Protein AF-A0A965ASN6-F1 (afdb_monomer_lite)

Secondary structure (DSSP, 8-state):
---PPPHHHHHHHHHHHHHHHT---EEEEEEEETTEEEEEEEEETTTTEEEEEE-TTTTGGGSS-HHHHHHHHHHHHTTS-EEEEEESSSTT--

Sequence (94 aa):
MSDTLSEFEGCTLLARLFRRRGYVIERNVMFREYGVEFHIDGWDRKARVGFEFLTSEDDDHDDLSLEEYNSLTDAQRRGELALFIIDEVEPVSA

Foldseek 3Di:
DPPDQDPVRVLVVVQVVVVVVPAPWDAQPWDDPLNATAGFGIDRPVQQEGEHELDPPVPNVPSDDPVRVVSVVVCVVVVNHYYHYHYPDDPNDD

Radius of gyration: 13.17 Å; chains: 1; bounding box: 28×32×32 Å

pLDDT: mean 85.96, std 15.43, range [37.47, 98.31]

Structure (mmCIF, N/CA/C/O backbone):
data_AF-A0A965ASN6-F1
#
_entry.id   AF-A0A965ASN6-F1
#
loop_
_atom_site.group_PDB
_atom_site.id
_atom_site.type_symbol
_atom_site.label_atom_id
_atom_site.label_alt_id
_atom_site.label_comp_id
_atom_site.label_asym_id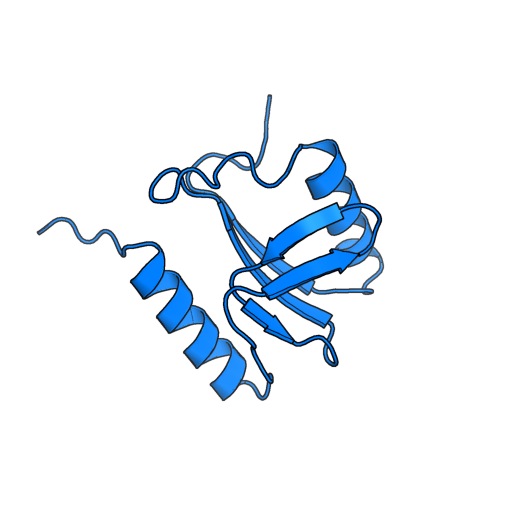
_atom_site.label_entity_id
_atom_site.label_seq_id
_atom_site.pdbx_PDB_ins_code
_atom_site.Cartn_x
_atom_site.Cartn_y
_atom_site.Cartn_z
_atom_site.occupancy
_atom_site.B_iso_or_equiv
_atom_site.auth_seq_id
_atom_site.auth_comp_id
_atom_site.auth_asym_id
_atom_site.auth_atom_id
_atom_site.pdbx_PDB_model_num
ATOM 1 N N . MET A 1 1 ? 17.894 -18.647 -16.302 1.00 40.06 1 MET A N 1
ATOM 2 C CA . MET A 1 1 ? 16.536 -18.074 -16.333 1.00 40.06 1 MET A CA 1
ATOM 3 C C . MET A 1 1 ? 16.600 -16.857 -15.438 1.00 40.06 1 MET A C 1
ATOM 5 O O . MET A 1 1 ? 17.328 -16.929 -14.458 1.00 40.06 1 MET A O 1
ATOM 9 N N . SER A 1 2 ? 16.015 -15.726 -15.827 1.00 48.62 2 SER A N 1
ATOM 10 C CA . SER A 1 2 ? 15.961 -14.588 -14.908 1.00 48.62 2 SER A CA 1
ATOM 11 C C . SER A 1 2 ? 15.019 -15.002 -13.786 1.00 48.62 2 SER A C 1
ATOM 13 O O . SER A 1 2 ? 13.831 -15.151 -14.044 1.00 48.62 2 SER A O 1
ATOM 15 N N . ASP A 1 3 ? 15.546 -15.283 -12.596 1.00 59.38 3 ASP A N 1
ATOM 16 C CA . ASP A 1 3 ? 14.775 -15.628 -11.391 1.00 59.38 3 ASP A CA 1
ATOM 17 C C . ASP A 1 3 ? 14.080 -14.379 -10.805 1.00 59.38 3 ASP A C 1
ATOM 19 O O . ASP A 1 3 ? 14.036 -14.183 -9.592 1.00 59.38 3 ASP A O 1
ATOM 23 N N . THR A 1 4 ? 13.583 -13.493 -11.670 1.00 70.94 4 THR A N 1
ATOM 24 C CA . THR A 1 4 ? 12.898 -12.264 -11.271 1.00 70.94 4 THR A CA 1
ATOM 25 C C . THR A 1 4 ? 11.409 -12.543 -11.315 1.00 70.94 4 THR A C 1
ATOM 27 O O . THR A 1 4 ? 10.877 -12.939 -12.350 1.00 70.94 4 THR A O 1
ATOM 30 N N . LEU A 1 5 ? 10.765 -12.408 -10.162 1.00 77.31 5 LEU A N 1
ATOM 31 C CA . LEU A 1 5 ? 9.322 -12.514 -10.026 1.00 77.31 5 LEU A CA 1
ATOM 32 C C . LEU A 1 5 ? 8.695 -11.258 -10.647 1.00 77.31 5 LEU A C 1
ATOM 34 O O . LEU A 1 5 ? 9.129 -10.166 -10.293 1.00 77.31 5 LEU A O 1
ATOM 38 N N . SER A 1 6 ? 7.705 -11.406 -11.529 1.00 85.50 6 SER A N 1
ATOM 39 C CA . SER A 1 6 ? 6.935 -10.245 -12.014 1.00 85.50 6 SER A CA 1
ATOM 40 C C . SER A 1 6 ? 6.101 -9.626 -10.892 1.00 85.50 6 SER A C 1
ATOM 42 O O . SER A 1 6 ? 5.763 -10.317 -9.917 1.00 85.50 6 SER A O 1
ATOM 44 N N . GLU A 1 7 ? 5.704 -8.364 -11.049 1.00 83.31 7 GLU A N 1
ATOM 45 C CA . GLU A 1 7 ? 4.816 -7.687 -10.104 1.00 83.31 7 GLU A CA 1
ATOM 46 C C . GLU A 1 7 ? 3.537 -8.503 -9.884 1.00 83.31 7 GLU A C 1
ATOM 48 O O . GLU A 1 7 ? 3.228 -8.905 -8.761 1.00 83.31 7 GLU A O 1
ATOM 53 N N . PHE A 1 8 ? 2.860 -8.906 -10.962 1.00 86.88 8 PHE A N 1
ATOM 54 C CA . PHE A 1 8 ? 1.649 -9.727 -10.896 1.00 86.88 8 PHE A CA 1
ATOM 55 C C . PHE A 1 8 ? 1.826 -11.016 -10.066 1.00 86.88 8 PHE A C 1
ATOM 57 O O . PHE A 1 8 ? 0.955 -11.390 -9.262 1.00 86.88 8 PHE A O 1
ATOM 64 N N . GLU A 1 9 ? 2.949 -11.716 -10.240 1.00 90.50 9 GLU A N 1
ATOM 65 C CA . GLU A 1 9 ? 3.270 -12.933 -9.493 1.00 90.50 9 GLU A CA 1
ATOM 66 C C . GLU A 1 9 ? 3.553 -12.642 -8.012 1.00 90.50 9 GLU A C 1
ATOM 68 O O . GLU A 1 9 ? 3.062 -13.373 -7.139 1.00 90.50 9 GLU A O 1
ATOM 73 N N . GLY A 1 10 ? 4.279 -11.562 -7.710 1.00 90.81 10 GLY A N 1
ATOM 74 C CA . GLY A 1 10 ? 4.541 -11.079 -6.348 1.00 90.81 10 GLY A CA 1
ATOM 75 C C . GLY A 1 10 ? 3.272 -10.718 -5.618 1.00 90.81 10 GLY A C 1
ATOM 76 O O . GLY A 1 10 ? 2.973 -11.229 -4.532 1.00 90.81 10 GLY A O 1
ATOM 77 N N . CYS A 1 11 ? 2.454 -9.942 -6.290 1.00 92.31 11 CYS A N 1
ATOM 78 C CA . CYS A 1 11 ? 1.177 -9.495 -5.818 1.00 92.31 11 CYS A CA 1
ATOM 79 C C . CYS A 1 11 ? 0.252 -10.696 -5.535 1.00 92.31 11 CYS A C 1
ATOM 81 O O . CYS A 1 11 ? -0.431 -10.775 -4.502 1.00 92.31 11 CYS A O 1
ATOM 83 N N . THR A 1 12 ? 0.232 -11.694 -6.428 1.00 93.88 12 THR A N 1
ATOM 84 C CA . THR A 1 12 ? -0.533 -12.943 -6.247 1.00 93.88 12 THR A CA 1
ATOM 85 C C . THR A 1 12 ? -0.033 -13.747 -5.042 1.00 93.88 12 THR A C 1
ATOM 87 O O . THR A 1 12 ? -0.829 -14.283 -4.255 1.00 93.88 12 THR A O 1
ATOM 90 N N . LEU A 1 13 ? 1.287 -13.823 -4.859 1.00 94.69 13 LEU A N 1
ATOM 91 C CA . LEU A 1 13 ? 1.917 -14.509 -3.737 1.00 94.69 13 LEU A CA 1
ATOM 92 C C . LEU A 1 13 ? 1.565 -13.853 -2.394 1.00 94.69 13 LEU A C 1
ATOM 94 O O . LEU A 1 13 ? 1.162 -14.571 -1.466 1.00 94.69 13 LEU A O 1
ATOM 98 N N . LEU A 1 14 ? 1.681 -12.527 -2.289 1.00 95.75 14 LEU A N 1
ATOM 99 C CA . LEU A 1 14 ? 1.372 -11.778 -1.069 1.00 95.75 14 LEU A CA 1
ATOM 100 C C . LEU A 1 14 ? -0.106 -11.886 -0.705 1.00 95.75 14 LEU A C 1
ATOM 102 O O . LEU A 1 14 ? -0.429 -12.266 0.423 1.00 95.75 14 LEU A O 1
ATOM 106 N N . ALA A 1 15 ? -1.010 -11.711 -1.671 1.00 96.50 15 ALA A N 1
ATOM 107 C CA . ALA A 1 15 ? -2.443 -11.884 -1.442 1.00 96.50 15 ALA A CA 1
ATOM 108 C C . ALA A 1 15 ? -2.762 -13.261 -0.844 1.00 96.50 15 ALA A C 1
ATOM 110 O O . ALA A 1 15 ? -3.516 -13.382 0.126 1.00 96.50 15 ALA A O 1
ATOM 111 N N . ARG A 1 16 ? -2.143 -14.323 -1.378 1.00 97.56 16 ARG A N 1
ATOM 112 C CA . ARG A 1 16 ? -2.283 -15.686 -0.846 1.00 97.56 16 ARG A CA 1
ATOM 113 C C . ARG A 1 16 ? -1.725 -15.815 0.574 1.00 97.56 16 ARG A C 1
ATOM 115 O O . ARG A 1 16 ? -2.313 -16.522 1.393 1.00 97.56 16 ARG A O 1
ATOM 122 N N . LEU A 1 17 ? -0.585 -15.196 0.879 1.00 97.62 17 LEU A N 1
ATOM 123 C CA . LEU A 1 17 ? 0.032 -15.242 2.210 1.00 97.62 17 LEU A CA 1
ATOM 124 C C . LEU A 1 17 ? -0.824 -14.532 3.264 1.00 97.62 17 LEU A C 1
ATOM 126 O O . LEU A 1 17 ? -1.122 -15.130 4.298 1.00 97.62 17 LEU A O 1
ATOM 130 N N . PHE A 1 18 ? -1.285 -13.318 2.976 1.00 97.69 18 PHE A N 1
ATOM 131 C CA . PHE A 1 18 ? -2.128 -12.539 3.881 1.00 97.69 18 PHE A CA 1
ATOM 132 C C . PHE A 1 18 ? -3.475 -13.235 4.119 1.00 97.69 18 PHE A C 1
ATOM 134 O O . PHE A 1 18 ? -3.896 -13.390 5.267 1.00 97.69 18 PHE A O 1
ATOM 141 N N . ARG A 1 19 ? -4.102 -13.779 3.066 1.00 97.88 19 ARG A N 1
ATOM 142 C CA . ARG A 1 19 ? -5.333 -14.580 3.201 1.00 97.88 19 ARG A CA 1
ATOM 143 C C . ARG A 1 19 ? -5.136 -15.813 4.079 1.00 97.88 19 ARG A C 1
ATOM 145 O O . ARG A 1 19 ? -5.958 -16.079 4.950 1.00 97.88 19 ARG A O 1
ATOM 152 N N . ARG A 1 20 ? -4.014 -16.533 3.934 1.00 97.81 20 ARG A N 1
ATOM 153 C CA . ARG A 1 20 ? -3.669 -17.655 4.834 1.00 97.81 20 ARG A CA 1
ATOM 154 C C . ARG A 1 20 ? -3.489 -17.224 6.289 1.00 97.81 20 ARG A C 1
ATOM 156 O O . ARG A 1 20 ? -3.686 -18.043 7.181 1.00 97.81 20 ARG A O 1
ATOM 163 N N . ARG A 1 21 ? -3.129 -15.963 6.535 1.00 96.75 21 ARG A N 1
ATOM 164 C CA . ARG A 1 21 ? -2.994 -15.402 7.883 1.00 96.75 21 ARG A CA 1
ATOM 165 C C . ARG A 1 21 ? -4.324 -14.934 8.489 1.00 96.75 21 ARG A C 1
ATOM 167 O O . ARG A 1 21 ? -4.357 -14.673 9.694 1.00 96.75 21 ARG A O 1
ATOM 174 N N . GLY A 1 22 ? -5.393 -14.903 7.690 1.00 97.81 22 GLY A N 1
ATOM 175 C CA . GLY A 1 22 ? -6.757 -14.565 8.102 1.00 97.81 22 GLY A CA 1
ATOM 176 C C . GLY A 1 22 ? -7.272 -13.218 7.589 1.00 97.81 22 GLY A C 1
ATOM 177 O O . GLY A 1 22 ? -8.381 -12.843 7.955 1.00 97.81 22 GLY A O 1
ATOM 178 N N . TYR A 1 23 ? -6.502 -12.501 6.765 1.00 98.31 23 TYR A N 1
ATOM 179 C CA . TYR A 1 23 ? -6.923 -11.219 6.194 1.00 98.31 23 TYR A CA 1
ATOM 180 C C . TYR A 1 23 ? -7.838 -11.399 4.980 1.00 98.31 23 TYR A C 1
ATOM 182 O O . TYR A 1 23 ? -7.678 -12.328 4.183 1.00 98.31 23 TYR A O 1
ATOM 190 N N . VAL A 1 24 ? -8.770 -10.469 4.804 1.00 97.81 24 VAL A N 1
ATOM 191 C CA . VAL A 1 24 ? -9.679 -10.399 3.657 1.00 97.81 24 VAL A CA 1
ATOM 192 C C . VAL A 1 24 ? -9.106 -9.406 2.649 1.00 97.81 24 VAL A C 1
ATOM 194 O O . VAL A 1 24 ? -9.566 -8.278 2.538 1.00 97.81 24 VAL A O 1
ATOM 197 N N . ILE A 1 25 ? -8.055 -9.827 1.942 1.00 97.75 25 ILE A N 1
ATOM 198 C CA . ILE A 1 25 ? -7.387 -8.983 0.942 1.00 97.75 25 ILE A CA 1
ATOM 199 C C . ILE A 1 25 ? -8.238 -8.864 -0.323 1.00 97.75 25 ILE A C 1
ATOM 201 O O . ILE A 1 25 ? -8.425 -9.858 -1.041 1.00 97.75 25 ILE A O 1
ATOM 205 N N . GLU A 1 26 ? -8.682 -7.645 -0.608 1.00 97.31 26 GLU A N 1
ATOM 206 C CA . GLU A 1 26 ? -9.168 -7.191 -1.911 1.00 97.31 26 GLU A CA 1
ATOM 207 C C . GLU A 1 26 ? -7.976 -6.711 -2.750 1.00 97.31 26 GLU A C 1
ATOM 209 O O . GLU A 1 26 ? -7.031 -6.150 -2.202 1.00 97.31 26 GLU A O 1
ATOM 214 N N . ARG A 1 27 ? -7.985 -6.998 -4.058 1.00 95.06 27 ARG A N 1
ATOM 215 C CA . ARG A 1 27 ? -6.879 -6.681 -4.973 1.00 95.06 27 ARG A CA 1
ATOM 216 C C . ARG A 1 27 ? -7.185 -5.439 -5.802 1.00 95.06 27 ARG A C 1
ATOM 218 O O . ARG A 1 27 ? -8.330 -5.319 -6.238 1.00 95.06 27 ARG A O 1
ATOM 225 N N . ASN A 1 28 ? -6.167 -4.618 -6.057 1.00 92.19 28 ASN A N 1
ATOM 226 C CA . ASN A 1 28 ? -6.178 -3.476 -6.976 1.00 92.19 28 ASN A CA 1
ATOM 227 C C . ASN A 1 28 ? -7.384 -2.560 -6.707 1.00 92.19 28 ASN A C 1
ATOM 229 O O . ASN A 1 28 ? -8.273 -2.388 -7.546 1.00 92.19 28 ASN A O 1
ATOM 233 N N . VAL A 1 29 ? -7.477 -2.055 -5.476 1.00 93.94 29 VAL A N 1
ATOM 234 C CA . VAL A 1 29 ? -8.601 -1.225 -5.027 1.00 93.94 29 VAL A CA 1
ATOM 235 C C . VAL A 1 29 ? -8.156 0.209 -4.816 1.00 93.94 29 VAL A C 1
ATOM 237 O O . VAL A 1 29 ? -7.044 0.469 -4.387 1.00 93.94 29 VAL A O 1
ATOM 240 N N . MET A 1 30 ? -9.065 1.158 -5.025 1.00 94.19 30 MET A N 1
ATOM 241 C CA . MET A 1 30 ? -8.786 2.548 -4.682 1.00 94.19 30 MET A CA 1
ATOM 242 C C . MET A 1 30 ? -8.621 2.698 -3.157 1.00 94.19 30 MET A C 1
ATOM 244 O O . MET A 1 30 ? -9.566 2.435 -2.385 1.00 94.19 30 MET A O 1
ATOM 248 N N . PHE A 1 31 ? -7.425 3.110 -2.738 1.00 94.88 31 PHE A N 1
ATOM 249 C CA . PHE A 1 31 ? -7.061 3.455 -1.368 1.00 94.88 31 PHE A CA 1
ATOM 250 C C . PHE A 1 31 ? -7.199 4.961 -1.172 1.00 94.88 31 PHE A C 1
ATOM 252 O O . PHE A 1 31 ? -6.782 5.733 -2.022 1.00 94.88 31 PHE A O 1
ATOM 259 N N . ARG A 1 32 ? -7.830 5.382 -0.071 1.00 94.56 32 ARG A N 1
ATOM 260 C CA . ARG A 1 32 ? -8.083 6.798 0.242 1.00 94.56 32 ARG A CA 1
ATOM 261 C C . ARG A 1 32 ? -8.035 7.014 1.742 1.00 94.56 32 ARG A C 1
ATOM 263 O O . ARG A 1 32 ? -9.073 6.986 2.407 1.00 94.56 32 ARG A O 1
ATOM 270 N N . GLU A 1 33 ? -6.843 7.199 2.286 1.00 93.31 33 GLU A N 1
ATOM 271 C CA . GLU A 1 33 ? -6.651 7.481 3.709 1.00 93.31 33 GLU A CA 1
ATOM 272 C C . GLU A 1 33 ? -5.513 8.483 3.898 1.00 93.31 33 GLU A C 1
ATOM 274 O O . GLU A 1 33 ? -4.608 8.567 3.079 1.00 93.31 33 GLU A O 1
ATOM 279 N N . TYR A 1 34 ? -5.551 9.257 4.985 1.00 92.75 34 TYR A N 1
ATOM 280 C CA . TYR A 1 34 ? -4.474 10.197 5.341 1.00 92.75 34 TYR A CA 1
ATOM 281 C C . TYR A 1 34 ? -4.149 11.263 4.284 1.00 92.75 34 TYR A C 1
ATOM 283 O O . TYR A 1 34 ? -3.063 11.825 4.302 1.00 92.75 34 TYR A O 1
ATOM 291 N N . GLY A 1 35 ? -5.102 11.571 3.398 1.00 90.62 35 GLY A N 1
ATOM 292 C CA . GLY A 1 35 ? -4.891 12.507 2.290 1.00 90.62 35 GLY A CA 1
ATOM 293 C C . GLY A 1 35 ? -4.159 11.900 1.092 1.00 90.62 35 GLY A C 1
ATOM 294 O O . GLY A 1 35 ? -3.885 12.633 0.153 1.00 90.62 35 GLY A O 1
ATOM 295 N N . VAL A 1 36 ? -3.893 10.592 1.121 1.00 91.56 36 VAL A N 1
ATOM 296 C CA . VAL A 1 36 ? -3.222 9.831 0.066 1.00 91.56 36 VAL A CA 1
ATOM 297 C C . VAL A 1 36 ? -4.260 9.050 -0.741 1.00 91.56 36 VAL A C 1
ATOM 299 O O . VAL A 1 36 ? -5.159 8.433 -0.152 1.00 91.56 36 VAL A O 1
ATOM 302 N N . GLU A 1 37 ? -4.144 9.073 -2.069 1.00 92.69 37 GLU A N 1
ATOM 303 C CA . GLU A 1 37 ? -5.039 8.369 -2.992 1.00 92.69 37 GLU A CA 1
ATOM 304 C C . GLU A 1 37 ? -4.260 7.686 -4.124 1.00 92.69 37 GLU A C 1
ATOM 306 O O . GLU A 1 37 ? -3.665 8.371 -4.943 1.00 92.69 37 GLU A O 1
ATOM 311 N N . PHE A 1 38 ? -4.313 6.353 -4.180 1.00 90.25 38 PHE A N 1
ATOM 312 C CA . PHE A 1 38 ? -3.666 5.523 -5.209 1.00 90.25 38 PHE A CA 1
ATOM 313 C C . PHE A 1 38 ? -4.360 4.153 -5.313 1.00 90.25 38 PHE A C 1
ATOM 315 O O . PHE A 1 38 ? -5.245 3.823 -4.502 1.00 90.25 38 PHE A O 1
ATOM 322 N N . HIS A 1 39 ? -3.996 3.349 -6.314 1.00 91.25 39 HIS A N 1
ATOM 323 C CA . HIS A 1 39 ? -4.518 1.991 -6.458 1.00 91.25 39 HIS A CA 1
ATOM 324 C C . HIS A 1 39 ? -3.688 0.999 -5.656 1.00 91.25 39 HIS A C 1
ATOM 326 O O . HIS A 1 39 ? -2.761 0.408 -6.175 1.00 91.25 39 HIS A O 1
ATOM 332 N N . ILE A 1 40 ? -4.102 0.721 -4.418 1.00 93.62 40 ILE A N 1
ATOM 333 C CA . ILE A 1 40 ? -3.396 -0.279 -3.625 1.00 93.62 40 ILE A CA 1
ATOM 334 C C . ILE A 1 40 ? -3.607 -1.695 -4.176 1.00 93.62 40 ILE A C 1
ATOM 336 O O . ILE A 1 40 ? -4.736 -2.175 -4.371 1.00 93.62 40 ILE A O 1
ATOM 340 N N . ASP A 1 41 ? -2.503 -2.402 -4.327 1.00 94.25 41 ASP A N 1
ATOM 341 C CA . ASP A 1 41 ? -2.394 -3.770 -4.793 1.00 94.25 41 ASP A CA 1
ATOM 342 C C . ASP A 1 41 ? -3.194 -4.754 -3.955 1.00 94.25 41 ASP A C 1
ATOM 344 O O . ASP A 1 41 ? -3.877 -5.637 -4.484 1.00 94.25 41 ASP A O 1
ATOM 348 N N . GLY A 1 42 ? -3.108 -4.633 -2.632 1.00 96.62 42 GLY A N 1
ATOM 349 C CA . GLY A 1 42 ? -3.764 -5.529 -1.695 1.00 96.62 42 GLY A CA 1
ATOM 350 C C . GLY A 1 42 ? -4.175 -4.831 -0.412 1.00 96.62 42 GLY A C 1
ATOM 351 O O . GLY A 1 42 ? -3.326 -4.361 0.337 1.00 96.62 42 GLY A O 1
ATOM 352 N N . TRP A 1 43 ? -5.472 -4.847 -0.092 1.00 98.06 43 TRP A N 1
ATOM 353 C CA . TRP A 1 43 ? -5.996 -4.171 1.097 1.00 98.06 43 TRP A CA 1
ATOM 354 C C . TRP A 1 43 ? -7.101 -4.947 1.808 1.00 98.06 43 TRP A C 1
ATOM 356 O O . TRP A 1 43 ? -8.054 -5.423 1.192 1.00 98.06 43 TRP A O 1
ATOM 366 N N . ASP A 1 44 ? -6.993 -5.035 3.132 1.00 98.19 44 ASP A N 1
ATOM 367 C CA . ASP A 1 44 ? -8.079 -5.412 4.033 1.00 98.19 44 ASP A CA 1
ATOM 368 C C . ASP A 1 44 ? -8.547 -4.158 4.782 1.00 98.19 44 ASP A C 1
ATOM 370 O O . ASP A 1 44 ? -7.941 -3.741 5.772 1.00 98.19 44 ASP A O 1
ATOM 374 N N . ARG A 1 45 ? -9.662 -3.571 4.328 1.00 96.56 45 ARG A N 1
ATOM 375 C CA . ARG A 1 45 ? -10.244 -2.341 4.901 1.00 96.56 45 ARG A CA 1
ATOM 376 C C . ARG A 1 45 ? -10.572 -2.465 6.387 1.00 96.56 45 ARG A C 1
ATOM 378 O O . ARG A 1 45 ? -10.528 -1.478 7.114 1.00 96.56 45 ARG A O 1
ATOM 385 N N . LYS A 1 46 ? -10.949 -3.662 6.846 1.00 96.56 46 LYS A N 1
ATOM 386 C CA . LYS A 1 46 ? -11.382 -3.879 8.230 1.00 96.56 46 LYS A CA 1
ATOM 387 C C . LYS A 1 46 ? -10.186 -4.040 9.156 1.00 96.56 46 LYS A C 1
ATOM 389 O O . LYS A 1 46 ? -10.196 -3.494 10.257 1.00 96.56 46 LYS A O 1
ATOM 394 N N . ALA A 1 47 ? -9.192 -4.815 8.731 1.00 97.38 47 ALA A N 1
ATOM 395 C CA . ALA A 1 47 ? -7.963 -5.004 9.491 1.00 97.38 47 ALA A CA 1
ATOM 396 C C . ALA A 1 47 ? -7.001 -3.814 9.366 1.00 97.38 47 ALA A C 1
ATOM 398 O O . ALA A 1 47 ? -6.122 -3.675 10.211 1.00 97.38 47 ALA A O 1
ATOM 399 N N . ARG A 1 48 ? -7.182 -2.974 8.339 1.00 97.38 48 ARG A N 1
ATOM 400 C CA . ARG A 1 48 ? -6.287 -1.879 7.941 1.00 97.38 48 ARG A CA 1
ATOM 401 C C . ARG A 1 48 ? -4.870 -2.371 7.657 1.00 97.38 48 ARG A C 1
ATOM 403 O O . ARG A 1 48 ? -3.883 -1.808 8.128 1.00 97.38 48 ARG A O 1
ATOM 410 N N . VAL A 1 49 ? -4.801 -3.474 6.915 1.00 97.81 49 VAL A N 1
ATOM 411 C CA . VAL A 1 49 ? -3.566 -4.178 6.564 1.00 97.81 49 VAL A CA 1
ATOM 412 C C . VAL A 1 49 ? -3.495 -4.354 5.053 1.00 97.81 49 VAL A C 1
ATOM 414 O O . VAL A 1 49 ? -4.462 -4.819 4.447 1.00 97.81 49 VAL A O 1
ATOM 417 N N . GLY A 1 50 ? -2.348 -4.043 4.456 1.00 96.94 50 GLY A N 1
ATOM 418 C CA . GLY A 1 50 ? -2.143 -4.188 3.019 1.00 96.94 50 GLY A CA 1
ATOM 419 C C . GLY A 1 50 ? -0.694 -4.271 2.583 1.00 96.94 50 GLY A C 1
ATOM 420 O O . GLY A 1 50 ? 0.221 -4.333 3.408 1.00 96.94 50 GLY A O 1
ATOM 421 N N . PHE A 1 51 ? -0.513 -4.292 1.272 1.00 95.81 51 PHE A N 1
ATOM 422 C CA . PHE A 1 51 ? 0.781 -4.259 0.607 1.00 95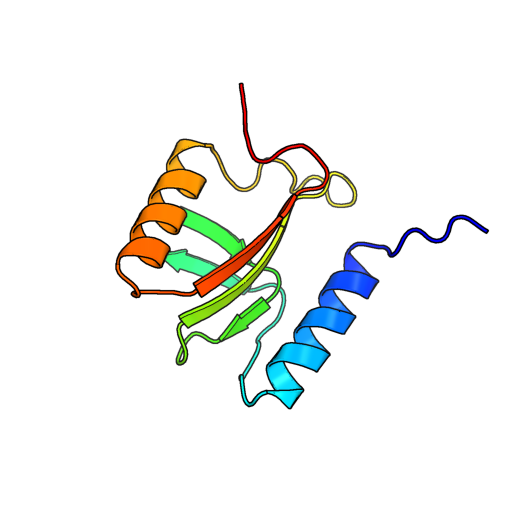.81 51 PHE A CA 1
ATOM 423 C C . PHE A 1 51 ? 0.669 -3.528 -0.728 1.00 95.81 51 PHE A C 1
ATOM 425 O O . PHE A 1 51 ? -0.423 -3.493 -1.292 1.00 95.81 51 PHE A O 1
ATOM 432 N N . GLU A 1 52 ? 1.803 -3.002 -1.183 1.00 92.25 52 GLU A N 1
ATOM 433 C CA . GLU A 1 52 ? 1.960 -2.282 -2.446 1.00 92.25 52 GLU A CA 1
ATOM 434 C C . GLU A 1 52 ? 3.302 -2.612 -3.086 1.00 92.25 52 GLU A C 1
ATOM 436 O O . GLU A 1 52 ? 4.313 -2.638 -2.377 1.00 92.25 52 GLU A O 1
ATOM 441 N N . PHE A 1 53 ? 3.314 -2.844 -4.393 1.00 88.81 53 PHE A N 1
ATOM 442 C CA . PHE A 1 53 ? 4.512 -2.826 -5.213 1.00 88.81 53 PHE A CA 1
ATOM 443 C C . PHE A 1 53 ? 4.625 -1.475 -5.928 1.00 88.81 53 PHE A C 1
ATOM 445 O O . PHE A 1 53 ? 3.742 -1.090 -6.673 1.00 88.81 53 PHE A O 1
ATOM 452 N N . LEU A 1 54 ? 5.728 -0.763 -5.710 1.00 84.94 54 LEU A N 1
ATOM 453 C CA . LEU A 1 54 ? 6.085 0.427 -6.477 1.00 84.94 54 LEU A CA 1
ATOM 454 C C . LEU A 1 54 ? 7.106 -0.012 -7.523 1.00 84.94 54 LEU A C 1
ATOM 456 O O . LEU A 1 54 ? 8.302 -0.083 -7.225 1.00 84.94 54 LEU A O 1
ATOM 460 N N . THR A 1 55 ? 6.636 -0.391 -8.711 1.00 74.12 55 THR A N 1
ATOM 461 C CA . THR A 1 55 ? 7.509 -0.837 -9.807 1.00 74.12 55 THR A CA 1
ATOM 462 C C . THR A 1 55 ? 7.289 -0.030 -11.078 1.00 74.12 55 THR A C 1
ATOM 464 O O . THR A 1 55 ? 6.240 0.572 -11.292 1.00 74.12 55 THR A O 1
ATOM 467 N N . SER A 1 56 ? 8.292 -0.033 -11.951 1.00 69.25 56 SER A N 1
ATOM 468 C CA . SER A 1 56 ? 8.208 0.528 -13.296 1.00 69.25 56 SER A CA 1
ATOM 469 C C . SER A 1 56 ? 7.600 -0.448 -14.305 1.00 69.25 56 SER A C 1
ATOM 471 O O . SER A 1 56 ? 7.456 -0.075 -15.470 1.00 69.25 56 SER A O 1
ATOM 473 N N . GLU A 1 57 ? 7.237 -1.682 -13.908 1.00 65.88 57 GLU A N 1
ATOM 474 C CA . GLU A 1 57 ? 6.594 -2.647 -14.814 1.00 65.88 57 GLU A CA 1
ATOM 475 C C . GLU A 1 57 ? 5.212 -2.154 -15.274 1.00 65.88 57 GLU A C 1
ATOM 477 O O . GLU A 1 57 ? 4.904 -2.295 -16.460 1.00 65.88 57 GLU A O 1
ATOM 482 N N . ASP A 1 58 ? 4.442 -1.523 -14.381 1.00 61.97 58 ASP A N 1
ATOM 483 C CA . ASP A 1 58 ? 3.110 -0.964 -14.665 1.00 61.97 58 ASP A CA 1
ATOM 484 C C . ASP A 1 58 ? 3.068 0.589 -14.655 1.00 61.97 58 ASP A C 1
ATOM 486 O O . ASP A 1 58 ? 1.996 1.173 -14.763 1.00 61.97 58 ASP A O 1
ATOM 490 N N . ASP A 1 59 ? 4.231 1.268 -14.659 1.00 57.88 59 ASP A N 1
ATOM 491 C CA . ASP A 1 59 ? 4.383 2.749 -14.606 1.00 57.88 59 ASP A CA 1
ATOM 492 C C . ASP A 1 59 ? 3.899 3.388 -13.279 1.00 57.88 59 ASP A C 1
ATOM 494 O O . ASP A 1 59 ? 3.826 4.610 -13.162 1.00 57.88 59 ASP A O 1
ATOM 498 N N . ASP A 1 60 ? 3.643 2.565 -12.256 1.00 61.25 60 ASP A N 1
ATOM 499 C CA . ASP A 1 60 ? 3.119 2.963 -10.938 1.00 61.25 60 ASP A CA 1
ATOM 500 C C . ASP A 1 60 ? 4.239 3.323 -9.933 1.00 61.25 60 ASP A C 1
ATOM 502 O O . ASP A 1 60 ? 3.998 3.582 -8.754 1.00 61.25 60 ASP A O 1
ATOM 506 N N . HIS A 1 61 ? 5.499 3.396 -10.378 1.00 57.22 61 HIS A N 1
ATOM 507 C CA . HIS A 1 61 ? 6.627 3.798 -9.526 1.00 57.22 61 HIS A CA 1
ATOM 508 C C . HIS A 1 61 ? 6.430 5.193 -8.886 1.00 57.22 61 HIS A C 1
ATOM 510 O O . HIS A 1 61 ? 6.954 5.460 -7.804 1.00 57.22 61 HIS A O 1
ATOM 516 N N . ASP A 1 62 ? 5.628 6.056 -9.519 1.00 59.78 62 ASP A N 1
ATOM 517 C CA . ASP A 1 62 ? 5.317 7.413 -9.061 1.00 59.78 62 ASP A CA 1
ATOM 518 C C . ASP A 1 62 ? 3.990 7.526 -8.267 1.00 59.78 62 ASP A C 1
ATOM 520 O O . ASP A 1 62 ? 3.596 8.641 -7.910 1.00 59.78 62 ASP A O 1
ATOM 524 N N . ASP A 1 63 ? 3.296 6.420 -7.950 1.00 68.94 63 ASP A N 1
ATOM 525 C CA . ASP A 1 63 ? 1.972 6.452 -7.287 1.00 68.94 63 ASP A CA 1
ATOM 526 C C . ASP A 1 63 ? 2.007 6.992 -5.845 1.00 68.94 63 ASP A C 1
ATOM 528 O O . ASP A 1 63 ? 0.974 7.355 -5.274 1.00 68.94 63 ASP A O 1
ATOM 532 N N . LEU A 1 64 ? 3.199 7.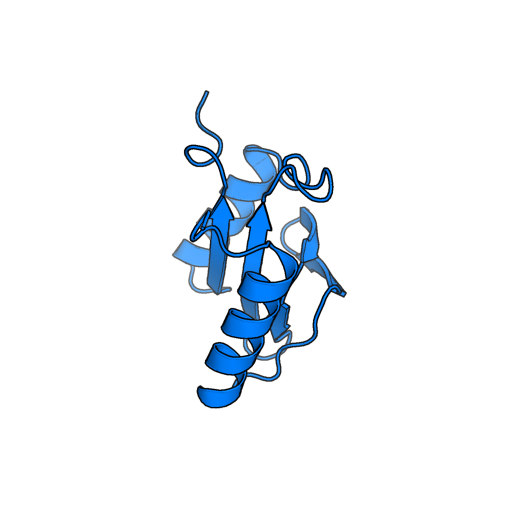087 -5.245 1.00 79.75 64 LEU A N 1
ATOM 533 C CA . LEU A 1 64 ? 3.408 7.688 -3.932 1.00 79.75 64 LEU A CA 1
ATOM 534 C C . LEU A 1 64 ? 4.530 8.723 -3.964 1.00 79.75 64 LEU A C 1
ATOM 536 O O . LEU A 1 64 ? 5.716 8.395 -4.025 1.00 79.75 64 LEU A O 1
ATOM 540 N N . SER A 1 65 ? 4.175 9.993 -3.777 1.00 84.00 65 SER A N 1
ATOM 541 C CA . SER A 1 65 ? 5.168 11.019 -3.466 1.00 84.00 65 SER A CA 1
ATOM 542 C C . SER A 1 65 ? 5.819 10.777 -2.095 1.00 84.00 65 SER A C 1
ATOM 544 O O . SER A 1 65 ? 5.259 10.134 -1.202 1.00 84.00 65 SER A O 1
ATOM 546 N N . LEU A 1 66 ? 6.993 11.378 -1.863 1.00 83.56 66 LEU A N 1
ATOM 547 C CA . LEU A 1 66 ? 7.671 11.318 -0.561 1.00 83.56 66 LEU A CA 1
ATOM 548 C C . LEU A 1 66 ? 6.789 11.837 0.591 1.00 83.56 66 LEU A C 1
ATOM 550 O O . LEU A 1 66 ? 6.856 11.331 1.712 1.00 83.56 66 LEU A O 1
ATOM 554 N N . GLU A 1 67 ? 5.967 12.857 0.343 1.00 88.38 67 GLU A N 1
ATOM 555 C CA . GLU A 1 67 ? 5.047 13.408 1.345 1.00 88.38 67 GLU A CA 1
ATOM 556 C C . GLU A 1 67 ? 3.945 12.402 1.714 1.00 88.38 67 GLU A C 1
ATOM 558 O O . GLU A 1 67 ? 3.647 12.197 2.898 1.00 88.38 67 GLU A O 1
ATOM 563 N N . GLU A 1 68 ? 3.385 11.723 0.716 1.00 90.38 68 GLU A N 1
ATOM 564 C CA . GLU A 1 68 ? 2.357 10.698 0.893 1.00 90.38 68 GLU A CA 1
ATOM 565 C C . GLU A 1 68 ? 2.921 9.459 1.595 1.00 90.38 68 GLU A C 1
ATOM 567 O O . GLU A 1 68 ? 2.355 8.998 2.592 1.00 90.38 68 GLU A O 1
ATOM 572 N N . TYR A 1 69 ? 4.096 8.986 1.173 1.00 89.38 69 TYR A N 1
ATOM 573 C CA . TYR A 1 69 ? 4.808 7.891 1.833 1.00 89.38 69 TYR A CA 1
ATOM 574 C C . TYR A 1 69 ? 5.103 8.197 3.311 1.00 89.38 69 TYR A C 1
ATOM 576 O O . TYR A 1 69 ? 4.889 7.354 4.192 1.00 89.38 69 TYR A O 1
ATOM 584 N N . ASN A 1 70 ? 5.552 9.419 3.620 1.00 90.88 70 ASN A N 1
ATOM 585 C CA . ASN A 1 70 ? 5.795 9.840 5.001 1.00 90.88 70 ASN A CA 1
ATOM 586 C C . ASN A 1 70 ? 4.500 9.885 5.825 1.00 90.88 70 ASN A C 1
ATOM 588 O O . ASN A 1 70 ? 4.487 9.422 6.968 1.00 90.88 70 ASN A O 1
ATOM 592 N N . SER A 1 71 ? 3.399 10.359 5.238 1.00 93.00 71 SER A N 1
ATOM 593 C CA . SER A 1 71 ? 2.083 10.384 5.888 1.00 93.00 71 SER A CA 1
ATOM 594 C C . SER A 1 71 ? 1.600 8.976 6.263 1.00 93.00 71 SER A C 1
ATOM 596 O O . SER A 1 71 ? 1.141 8.749 7.390 1.00 93.00 71 SER A O 1
ATOM 598 N N . LEU A 1 72 ? 1.777 8.002 5.363 1.00 94.06 72 LEU A N 1
ATOM 599 C CA . LEU A 1 72 ? 1.477 6.590 5.624 1.00 94.06 72 LEU A CA 1
ATOM 600 C C . LEU A 1 72 ? 2.427 5.982 6.663 1.00 94.06 72 LEU A C 1
ATOM 602 O O . LEU A 1 72 ? 1.987 5.265 7.562 1.00 94.06 72 LEU A O 1
ATOM 606 N N . THR A 1 73 ? 3.720 6.302 6.598 1.00 92.69 73 THR A N 1
ATOM 607 C CA . THR A 1 73 ? 4.723 5.845 7.574 1.00 92.69 73 THR A CA 1
ATOM 608 C C . THR A 1 73 ? 4.404 6.336 8.984 1.00 92.69 73 THR A C 1
ATOM 610 O O . THR A 1 73 ? 4.490 5.571 9.950 1.00 92.69 73 THR A O 1
ATOM 613 N N . ASP A 1 74 ? 3.980 7.587 9.133 1.00 95.44 74 ASP A N 1
ATOM 614 C CA . ASP A 1 74 ? 3.576 8.120 10.428 1.00 95.44 74 ASP A CA 1
ATOM 615 C C . ASP A 1 74 ? 2.289 7.461 10.942 1.00 95.44 74 ASP A C 1
ATOM 617 O O . ASP A 1 74 ? 2.186 7.180 12.139 1.00 95.44 74 ASP A O 1
ATOM 621 N N . ALA A 1 75 ? 1.335 7.135 10.064 1.00 96.00 75 ALA A N 1
ATOM 622 C CA . ALA A 1 75 ? 0.164 6.336 10.432 1.00 96.00 75 ALA A CA 1
ATOM 623 C C . ALA A 1 75 ? 0.544 4.915 10.893 1.00 96.00 75 ALA A C 1
ATOM 625 O O . ALA A 1 75 ? 0.013 4.436 11.902 1.00 96.00 75 ALA A O 1
ATOM 626 N N . GLN A 1 76 ? 1.518 4.272 10.234 1.00 96.19 76 GLN A N 1
ATOM 627 C CA . GLN A 1 76 ? 2.071 2.983 10.669 1.00 96.19 76 GLN A CA 1
ATOM 628 C C . GLN A 1 76 ? 2.715 3.078 12.056 1.00 96.19 76 GLN A C 1
ATOM 630 O O . GLN A 1 76 ? 2.458 2.240 12.920 1.00 96.19 76 GLN A O 1
ATOM 635 N N . ARG A 1 77 ? 3.504 4.129 12.319 1.00 95.94 77 ARG A N 1
ATOM 636 C CA . ARG A 1 77 ? 4.147 4.359 13.628 1.00 95.94 77 ARG A CA 1
ATOM 637 C C . ARG A 1 77 ? 3.142 4.574 14.757 1.00 95.94 77 ARG A C 1
ATOM 639 O O . ARG A 1 77 ? 3.411 4.180 15.890 1.00 95.94 77 ARG A O 1
ATOM 646 N N . ARG A 1 78 ? 1.987 5.178 14.460 1.00 97.44 78 ARG A N 1
ATOM 647 C CA . ARG A 1 78 ? 0.869 5.323 15.409 1.00 97.44 78 ARG A CA 1
ATOM 648 C C . ARG A 1 78 ? 0.040 4.040 15.569 1.00 97.44 78 ARG A C 1
ATOM 650 O O . ARG A 1 78 ? -0.817 3.989 16.447 1.00 97.44 78 ARG A O 1
ATOM 657 N N . GLY A 1 79 ? 0.307 3.004 14.770 1.00 96.44 79 GLY A N 1
ATOM 658 C CA . GLY A 1 79 ? -0.407 1.726 14.800 1.00 96.44 79 GLY A CA 1
ATOM 659 C C . GLY A 1 79 ? -1.808 1.788 14.189 1.00 96.44 79 GLY A C 1
ATOM 660 O O . GLY A 1 79 ? -2.663 0.977 14.538 1.00 96.44 79 GLY A O 1
ATOM 661 N N . GLU A 1 80 ? -2.069 2.766 13.322 1.00 97.44 80 GLU A N 1
ATOM 662 C CA . GLU A 1 80 ? -3.402 2.996 12.756 1.00 97.44 80 GLU A CA 1
ATOM 663 C C . GLU A 1 80 ? -3.664 2.178 11.483 1.00 97.44 80 GLU A C 1
ATOM 665 O O . GLU A 1 80 ? -4.816 1.877 11.172 1.00 97.44 80 GLU A O 1
ATOM 670 N N . LEU A 1 81 ? -2.596 1.802 10.777 1.00 96.94 81 LEU A N 1
ATOM 671 C CA . LEU A 1 81 ? -2.594 0.842 9.676 1.00 96.94 81 LEU A CA 1
ATOM 672 C C . LEU A 1 81 ? -1.253 0.092 9.626 1.00 96.94 81 LEU A C 1
ATOM 674 O O . LEU A 1 81 ? -0.300 0.462 10.314 1.00 96.94 81 LEU A O 1
ATOM 678 N N . ALA A 1 82 ? -1.179 -0.953 8.806 1.00 96.88 82 ALA A N 1
ATOM 679 C CA . ALA A 1 82 ? 0.070 -1.617 8.446 1.00 96.88 82 ALA A CA 1
ATOM 680 C C . ALA A 1 82 ? 0.124 -1.834 6.930 1.00 96.88 82 ALA A C 1
ATOM 682 O O . ALA A 1 82 ? -0.743 -2.499 6.362 1.00 96.88 82 ALA A O 1
ATOM 683 N N . LEU A 1 83 ? 1.147 -1.284 6.285 1.00 95.50 83 LEU A N 1
ATOM 684 C CA . LEU A 1 83 ? 1.375 -1.365 4.849 1.00 95.50 83 LEU A CA 1
ATOM 685 C C . LEU A 1 83 ? 2.764 -1.936 4.587 1.00 95.50 83 LEU A C 1
ATOM 687 O O . LEU A 1 83 ? 3.771 -1.417 5.069 1.00 95.50 83 LEU A O 1
ATOM 691 N N . PHE A 1 84 ? 2.813 -3.018 3.819 1.00 94.81 84 PHE A N 1
ATOM 692 C CA . PHE A 1 84 ? 4.063 -3.593 3.350 1.00 94.81 84 PHE A CA 1
ATOM 693 C C . PHE A 1 84 ? 4.358 -3.094 1.934 1.00 94.81 84 PHE A C 1
ATOM 695 O O . PHE A 1 84 ? 3.785 -3.605 0.979 1.00 94.81 84 PHE A O 1
ATOM 702 N N . ILE A 1 85 ? 5.216 -2.081 1.8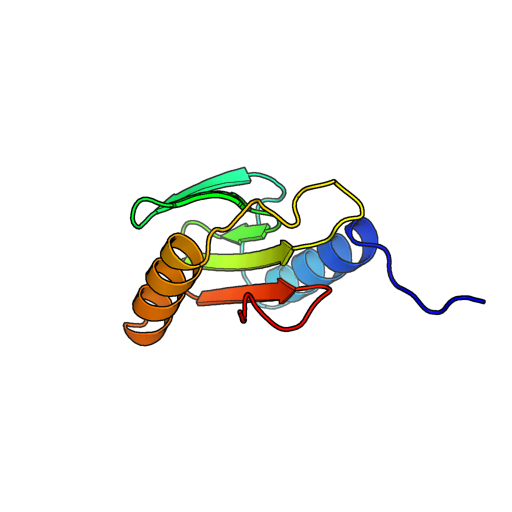28 1.00 90.00 85 ILE A N 1
ATOM 703 C CA . ILE A 1 85 ? 5.622 -1.480 0.552 1.00 90.00 85 ILE A CA 1
ATOM 704 C C . ILE A 1 85 ? 6.877 -2.192 0.040 1.00 90.00 85 ILE A C 1
ATOM 706 O O . ILE A 1 85 ? 7.842 -2.361 0.793 1.00 90.00 85 ILE A O 1
ATOM 710 N N . ILE A 1 86 ? 6.851 -2.617 -1.218 1.00 87.69 86 ILE A N 1
ATOM 711 C CA . ILE A 1 86 ? 7.980 -3.178 -1.951 1.00 87.69 86 ILE A CA 1
ATOM 712 C C . ILE A 1 86 ? 8.316 -2.191 -3.058 1.00 87.69 86 ILE A C 1
ATOM 714 O O . ILE A 1 86 ? 7.554 -2.050 -4.003 1.00 87.69 86 ILE A O 1
ATOM 718 N N . ASP A 1 87 ? 9.448 -1.518 -2.928 1.00 83.38 87 ASP A N 1
ATOM 719 C CA . ASP A 1 87 ? 9.941 -0.571 -3.925 1.00 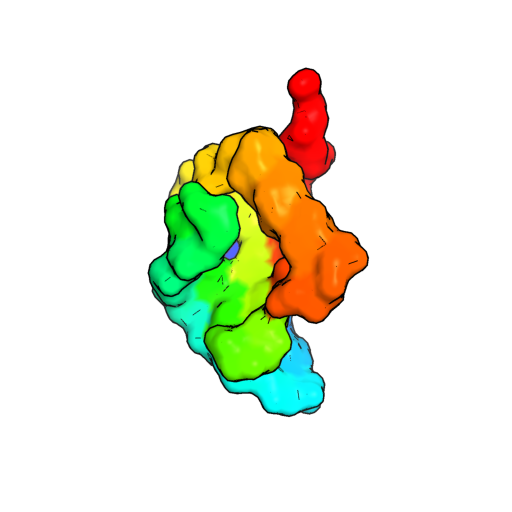83.38 87 ASP A CA 1
ATOM 720 C C . ASP A 1 87 ? 11.055 -1.241 -4.742 1.00 83.38 87 ASP A C 1
ATOM 722 O O . ASP A 1 87 ? 11.899 -1.956 -4.184 1.00 83.38 87 ASP A O 1
ATOM 726 N N . GLU A 1 88 ? 11.023 -1.076 -6.064 1.00 74.38 88 GLU A N 1
ATOM 727 C CA . GLU A 1 88 ? 12.054 -1.597 -6.965 1.00 74.38 88 GLU A CA 1
ATOM 728 C C . GLU A 1 88 ? 13.390 -0.839 -6.859 1.00 74.38 88 GLU A C 1
ATOM 730 O O . GLU A 1 88 ? 14.444 -1.390 -7.203 1.00 74.38 88 GLU A O 1
ATOM 735 N N . VAL A 1 89 ? 13.370 0.392 -6.337 1.00 69.56 89 VAL A N 1
ATOM 736 C CA . VAL A 1 89 ? 14.552 1.204 -6.008 1.00 69.56 89 VAL A CA 1
ATOM 737 C C . VAL A 1 89 ? 14.655 1.426 -4.494 1.00 69.56 89 VAL A C 1
ATOM 739 O O . VAL A 1 89 ? 13.786 1.028 -3.719 1.00 69.56 89 VAL A O 1
ATOM 742 N N . GLU A 1 90 ? 15.770 2.002 -4.021 1.00 54.94 90 GLU A N 1
ATOM 743 C CA . GLU A 1 90 ? 15.858 2.406 -2.611 1.00 54.94 90 GLU A CA 1
ATOM 744 C C . GLU A 1 90 ? 14.691 3.352 -2.278 1.00 54.94 90 GLU A C 1
ATOM 746 O O . GLU A 1 90 ? 14.458 4.295 -3.036 1.00 54.94 90 GLU A O 1
ATOM 751 N N . PRO A 1 91 ? 13.987 3.121 -1.153 1.00 51.41 91 PRO A N 1
ATOM 752 C CA . PRO A 1 91 ? 12.706 3.750 -0.859 1.00 51.41 91 PRO A CA 1
ATOM 753 C C . PRO A 1 91 ? 12.849 5.259 -0.920 1.00 51.41 91 PRO A C 1
ATOM 755 O O . PRO A 1 91 ? 13.583 5.811 -0.096 1.00 51.41 91 PRO A O 1
ATOM 758 N N . VAL A 1 92 ? 12.177 5.881 -1.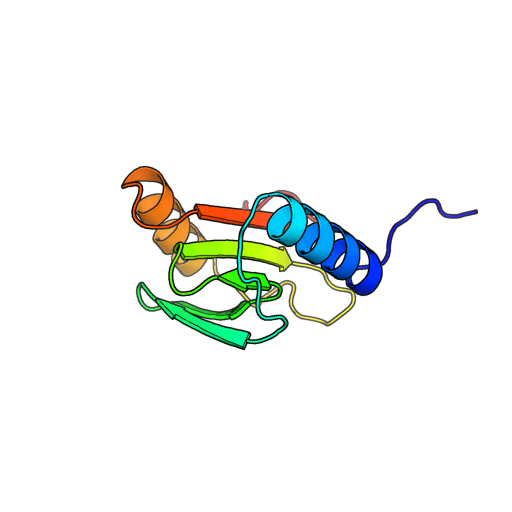896 1.00 54.19 92 VAL A N 1
ATOM 759 C CA . VAL A 1 92 ? 11.995 7.331 -2.089 1.00 54.19 92 VAL A CA 1
ATOM 760 C C . VAL A 1 92 ? 13.035 8.160 -1.316 1.00 54.19 92 VAL A C 1
ATOM 762 O O . VAL A 1 92 ? 12.738 8.805 -0.311 1.00 54.19 92 VAL A O 1
ATOM 765 N N . SER A 1 93 ? 14.303 8.056 -1.718 1.00 43.06 93 SER A N 1
ATOM 766 C CA . SER A 1 93 ? 15.428 8.742 -1.078 1.00 43.06 93 SER A CA 1
ATOM 767 C C . SER A 1 93 ? 16.185 9.548 -2.125 1.00 43.06 93 SER A C 1
ATOM 769 O O . SER A 1 93 ? 17.070 9.034 -2.806 1.00 43.06 93 SER A O 1
ATOM 771 N N . ALA A 1 94 ? 15.840 10.833 -2.216 1.00 37.47 94 ALA A N 1
ATOM 772 C CA . ALA A 1 94 ? 16.713 11.904 -2.687 1.00 37.47 94 ALA A CA 1
ATOM 773 C C . ALA A 1 94 ? 16.503 13.145 -1.809 1.00 37.47 94 ALA A C 1
ATOM 775 O O . ALA A 1 94 ? 15.328 13.512 -1.578 1.00 37.47 94 ALA A O 1
#